Protein AF-L8FYR9-F1 (afdb_monomer_lite)

Sequence (176 aa):
MDPCQGLLNNSRDSASILDLKLLDILINHIHHPFIRQLIRLQDEGFKILATSRPDQEIAVYFEGATSLEIQASTEDIQYYIDRRLGDLPLFVRKRPNLQHVIKDTITELAKEMFLLARLYFNLLLDQSNEKGIQRMLEQFRTGSESNAYDHAYNETMSRINRQGANASDLVKKTVT

Structure (mmCIF, N/CA/C/O backbone):
data_AF-L8FYR9-F1
#
_entry.id   AF-L8FYR9-F1
#
loop_
_atom_site.group_PDB
_atom_site.id
_atom_site.type_symbol
_atom_site.label_atom_id
_atom_site.label_alt_id
_atom_site.label_comp_id
_atom_site.label_asym_id
_atom_site.label_entity_id
_atom_site.label_seq_id
_atom_site.pdbx_PDB_ins_code
_atom_site.Cartn_x
_atom_site.Cartn_y
_atom_site.Cartn_z
_atom_site.occupancy
_atom_site.B_iso_or_equiv
_atom_site.auth_seq_id
_atom_site.auth_comp_id
_atom_site.auth_asym_id
_atom_site.auth_atom_id
_atom_site.pdbx_PDB_model_num
ATOM 1 N N . MET A 1 1 ? -7.952 -31.946 -56.998 1.00 36.72 1 MET A N 1
ATOM 2 C CA . MET A 1 1 ? -7.326 -30.663 -56.624 1.00 36.72 1 MET A CA 1
ATOM 3 C C . MET A 1 1 ? -7.505 -30.530 -55.127 1.00 36.72 1 MET A C 1
ATOM 5 O O . MET A 1 1 ? -8.582 -30.149 -54.695 1.00 36.72 1 MET A O 1
ATOM 9 N N . ASP A 1 2 ? -6.503 -30.956 -54.363 1.00 31.34 2 ASP A N 1
ATOM 10 C CA . ASP A 1 2 ? -6.469 -30.790 -52.909 1.00 31.34 2 ASP A CA 1
ATOM 11 C C . ASP A 1 2 ? -5.814 -29.442 -52.585 1.00 31.34 2 ASP A C 1
ATOM 13 O O . ASP A 1 2 ? -4.661 -29.235 -52.967 1.00 31.34 2 ASP A O 1
ATOM 17 N N . PRO A 1 3 ? -6.495 -28.511 -51.896 1.00 31.94 3 PRO A N 1
ATOM 18 C CA . PRO A 1 3 ? -5.941 -27.204 -51.552 1.00 31.94 3 PRO A CA 1
ATOM 19 C C . PRO A 1 3 ? -5.198 -27.222 -50.203 1.00 31.94 3 PRO A C 1
ATOM 21 O O . PRO A 1 3 ? -5.188 -26.228 -49.484 1.00 31.94 3 PRO A O 1
ATOM 24 N N . CYS A 1 4 ? -4.574 -28.346 -49.841 1.00 32.84 4 CYS A N 1
ATOM 25 C CA . CYS A 1 4 ? -3.947 -28.545 -48.531 1.00 32.84 4 CYS A CA 1
ATOM 26 C C . CYS A 1 4 ? -2.440 -28.818 -48.636 1.00 32.84 4 CYS A C 1
ATOM 28 O O . CYS A 1 4 ? -1.929 -29.742 -48.013 1.00 32.84 4 CYS A O 1
ATOM 30 N N . GLN A 1 5 ? -1.710 -28.012 -49.406 1.00 42.22 5 GLN A N 1
ATOM 31 C CA . GLN A 1 5 ? -0.249 -27.915 -49.308 1.00 42.22 5 GLN A CA 1
ATOM 32 C C . GLN A 1 5 ? 0.159 -26.451 -49.453 1.00 42.22 5 GLN A C 1
ATOM 34 O O . GLN A 1 5 ? 0.362 -25.943 -50.550 1.00 42.22 5 GLN A O 1
ATOM 39 N N . GLY A 1 6 ? 0.226 -25.754 -48.321 1.00 35.38 6 GLY A N 1
ATOM 40 C CA . GLY A 1 6 ? 0.601 -24.344 -48.294 1.00 35.38 6 GLY A CA 1
ATOM 41 C C . GLY A 1 6 ? 0.558 -23.707 -46.911 1.00 35.38 6 GLY A C 1
ATOM 42 O O . GLY A 1 6 ? 0.176 -22.553 -46.807 1.00 35.38 6 GLY A O 1
ATOM 43 N N . LEU A 1 7 ? 0.903 -24.439 -45.847 1.00 29.78 7 LEU A N 1
ATOM 44 C CA . LEU A 1 7 ? 1.084 -23.872 -44.502 1.00 29.78 7 LEU A CA 1
ATOM 45 C C . LEU A 1 7 ? 2.290 -24.520 -43.809 1.00 29.78 7 LEU A C 1
ATOM 47 O O . LEU A 1 7 ? 2.190 -25.117 -42.745 1.00 29.78 7 LEU A O 1
ATOM 51 N N . LEU A 1 8 ? 3.454 -24.401 -44.440 1.00 37.44 8 LEU A N 1
ATOM 52 C CA . LEU A 1 8 ? 4.744 -24.515 -43.768 1.00 37.44 8 LEU A CA 1
ATOM 53 C C . LEU A 1 8 ? 5.547 -23.282 -44.163 1.00 37.44 8 LEU A C 1
ATOM 55 O O . LEU A 1 8 ? 6.277 -23.325 -45.144 1.00 37.44 8 LEU A O 1
ATOM 59 N N . ASN A 1 9 ? 5.287 -22.166 -43.477 1.00 36.06 9 ASN A N 1
ATOM 60 C CA . ASN A 1 9 ? 6.228 -21.066 -43.223 1.00 36.06 9 ASN A CA 1
ATOM 61 C C . ASN A 1 9 ? 5.477 -19.860 -42.650 1.00 36.06 9 ASN A C 1
ATOM 63 O O . ASN A 1 9 ? 5.059 -18.976 -43.389 1.00 36.06 9 ASN A O 1
ATOM 67 N N . ASN A 1 10 ? 5.294 -19.849 -41.329 1.00 33.06 10 ASN A N 1
ATOM 68 C CA . ASN A 1 10 ? 5.562 -18.689 -40.469 1.00 33.06 10 ASN A CA 1
ATOM 69 C C . ASN A 1 10 ? 5.124 -19.017 -39.037 1.00 33.06 10 ASN A C 1
ATOM 71 O O . ASN A 1 10 ? 4.026 -18.678 -38.612 1.00 33.06 10 ASN A O 1
ATOM 75 N N . SER A 1 11 ? 5.992 -19.676 -38.270 1.00 36.78 11 SER A N 1
ATOM 76 C CA . SER A 1 11 ? 5.924 -19.598 -36.807 1.00 36.78 11 SER A CA 1
ATOM 77 C C . SER A 1 11 ? 7.158 -18.848 -36.310 1.00 36.78 11 SER A C 1
ATOM 79 O O . SER A 1 11 ? 8.118 -19.443 -35.825 1.00 36.78 11 SER A O 1
ATOM 81 N N . ARG A 1 12 ? 7.173 -17.528 -36.510 1.00 39.56 12 ARG A N 1
ATOM 82 C CA . ARG A 1 12 ? 8.176 -16.639 -35.903 1.00 39.56 12 ARG A CA 1
ATOM 83 C C . ARG A 1 12 ? 7.585 -15.478 -35.106 1.00 39.56 12 ARG A C 1
ATOM 85 O O . ARG A 1 12 ? 8.345 -14.656 -34.625 1.00 39.56 12 ARG A O 1
ATOM 92 N N . ASP A 1 13 ? 6.275 -15.484 -34.861 1.00 42.06 13 ASP A N 1
ATOM 93 C CA . ASP A 1 13 ? 5.601 -14.436 -34.080 1.00 42.06 13 ASP A CA 1
ATOM 94 C C . ASP A 1 13 ? 5.065 -14.943 -32.731 1.00 42.06 13 ASP A C 1
ATOM 96 O O . ASP A 1 13 ? 4.036 -14.493 -32.233 1.00 42.06 13 ASP A O 1
ATOM 100 N N . SER A 1 14 ? 5.759 -15.883 -32.088 1.00 44.69 14 SER A N 1
ATOM 101 C CA . SER A 1 14 ? 5.556 -16.124 -30.657 1.00 44.69 14 SER A CA 1
ATOM 102 C C . SER A 1 14 ? 6.364 -15.087 -29.877 1.00 44.69 14 SER A C 1
ATOM 104 O O . SER A 1 14 ? 7.486 -15.355 -29.453 1.00 44.69 14 SER A O 1
ATOM 106 N N . ALA A 1 15 ? 5.817 -13.877 -29.735 1.00 49.44 15 ALA A N 1
ATOM 107 C CA . ALA A 1 15 ? 6.384 -12.858 -28.860 1.00 49.44 15 ALA A CA 1
ATOM 108 C C . ALA A 1 15 ? 6.300 -13.349 -27.406 1.00 49.44 15 ALA A C 1
ATOM 110 O O . ALA A 1 15 ? 5.260 -13.243 -26.757 1.00 49.44 15 ALA A O 1
ATOM 111 N N . SER A 1 16 ? 7.388 -13.924 -26.907 1.00 55.66 16 SER A N 1
ATOM 112 C CA . SER A 1 16 ? 7.506 -14.337 -25.511 1.00 55.66 16 SER A CA 1
ATOM 113 C C . SER A 1 16 ? 7.729 -13.096 -24.648 1.00 55.66 16 SER A C 1
ATOM 115 O O . SER A 1 16 ? 8.702 -12.370 -24.856 1.00 55.66 16 SER A O 1
ATOM 117 N N . ILE A 1 17 ? 6.814 -12.842 -23.707 1.00 53.78 17 ILE A N 1
ATOM 118 C CA . ILE A 1 17 ? 6.966 -11.794 -22.692 1.00 53.78 17 ILE A CA 1
ATOM 119 C C . ILE A 1 17 ? 7.677 -12.406 -21.491 1.00 53.78 17 ILE A C 1
ATOM 121 O O . ILE A 1 17 ? 7.150 -13.324 -20.862 1.00 53.78 17 ILE A O 1
ATOM 125 N N . LEU A 1 18 ? 8.866 -11.900 -21.176 1.00 55.75 18 LEU A N 1
ATOM 126 C CA . LEU A 1 18 ? 9.581 -12.262 -19.957 1.00 55.75 18 LEU A CA 1
ATOM 127 C C . LEU A 1 18 ? 9.277 -11.205 -18.884 1.00 55.75 18 LEU A C 1
ATOM 129 O O . LEU A 1 18 ? 9.679 -10.055 -19.050 1.00 55.75 18 LEU A O 1
ATOM 133 N N . ASP A 1 19 ? 8.548 -11.588 -17.827 1.00 62.25 19 ASP A N 1
ATOM 134 C CA . ASP A 1 19 ? 8.303 -10.757 -16.635 1.00 62.25 19 ASP A CA 1
ATOM 135 C C . ASP A 1 19 ? 9.397 -11.031 -15.596 1.00 62.25 19 ASP A C 1
ATOM 137 O O . ASP A 1 19 ? 9.443 -12.100 -14.978 1.00 62.25 19 ASP A O 1
ATOM 141 N N . LEU A 1 20 ? 10.310 -10.074 -15.439 1.00 62.66 20 LEU A N 1
ATOM 142 C CA . LEU A 1 20 ? 11.381 -10.136 -14.455 1.00 62.66 20 LEU A CA 1
ATOM 143 C C . LEU A 1 20 ? 11.029 -9.260 -13.262 1.00 62.66 20 LEU A C 1
ATOM 145 O O . LEU A 1 20 ? 11.073 -8.026 -13.312 1.00 62.66 20 LEU A O 1
ATOM 149 N N . LYS A 1 21 ? 10.723 -9.929 -12.152 1.00 63.62 21 LYS A N 1
ATOM 150 C CA . LYS A 1 21 ? 10.530 -9.277 -10.864 1.00 63.62 21 LYS A CA 1
ATOM 151 C C . LYS A 1 21 ? 11.874 -9.091 -10.178 1.00 63.62 21 LYS A C 1
ATOM 153 O O . LYS A 1 21 ? 12.574 -10.071 -9.937 1.00 63.62 21 LYS A O 1
ATOM 158 N N . LEU A 1 22 ? 12.158 -7.844 -9.802 1.00 64.62 22 LEU A N 1
ATOM 159 C CA . LEU A 1 22 ? 13.204 -7.462 -8.851 1.00 64.62 22 LEU A CA 1
ATOM 160 C C . LEU A 1 22 ? 14.635 -7.616 -9.400 1.00 64.62 22 LEU A C 1
ATOM 162 O O . LEU A 1 22 ? 15.461 -8.338 -8.840 1.00 64.62 22 LEU A O 1
ATOM 166 N N . LEU A 1 23 ? 14.947 -6.896 -10.487 1.00 62.44 23 LEU A N 1
ATOM 167 C CA . LEU A 1 23 ? 16.313 -6.811 -11.043 1.00 62.44 23 LEU A CA 1
ATOM 168 C C . LEU A 1 23 ? 17.358 -6.303 -10.030 1.00 62.44 23 LEU A C 1
ATOM 170 O O . LEU A 1 23 ? 18.545 -6.590 -10.168 1.00 62.44 23 LEU A O 1
ATOM 174 N N . ASP A 1 24 ? 16.921 -5.579 -9.003 1.00 59.38 24 ASP A N 1
ATOM 175 C CA . ASP A 1 24 ? 17.741 -5.062 -7.908 1.00 59.38 24 ASP A CA 1
ATOM 176 C C . ASP A 1 24 ? 18.044 -6.103 -6.810 1.00 59.38 24 ASP A C 1
ATOM 178 O O . ASP A 1 24 ? 18.909 -5.872 -5.972 1.00 59.38 24 ASP A O 1
ATOM 182 N N . ILE A 1 25 ? 17.370 -7.261 -6.801 1.00 56.28 25 ILE A N 1
ATOM 183 C CA . ILE A 1 25 ? 17.603 -8.342 -5.817 1.00 56.28 25 ILE A CA 1
ATOM 184 C C . ILE A 1 25 ? 18.687 -9.332 -6.284 1.00 56.28 25 ILE A C 1
ATOM 186 O O . ILE A 1 25 ? 19.189 -10.138 -5.496 1.00 56.28 25 ILE A O 1
ATOM 190 N N . LEU A 1 26 ? 19.088 -9.280 -7.554 1.00 54.69 26 LEU A N 1
ATOM 191 C CA . LEU A 1 26 ? 20.020 -10.226 -8.169 1.00 54.69 26 LEU A CA 1
ATOM 192 C C . LEU A 1 26 ? 21.490 -10.013 -7.758 1.00 54.69 26 LEU A C 1
ATOM 194 O O . LEU A 1 26 ? 22.292 -9.703 -8.619 1.00 54.69 26 LEU A O 1
ATOM 198 N N . ILE A 1 27 ? 21.845 -10.249 -6.485 1.00 51.00 27 ILE A N 1
ATOM 199 C CA . ILE A 1 27 ? 23.209 -10.326 -5.900 1.00 51.00 27 ILE A CA 1
ATOM 200 C C . ILE A 1 27 ? 24.287 -9.556 -6.694 1.00 51.00 27 ILE A C 1
ATOM 202 O O . ILE A 1 27 ? 24.801 -10.061 -7.694 1.00 51.00 27 ILE A O 1
ATOM 206 N N . ASN A 1 28 ? 24.722 -8.416 -6.143 1.00 55.38 28 ASN A N 1
ATOM 207 C CA . ASN A 1 28 ? 25.705 -7.414 -6.613 1.00 55.38 28 ASN A CA 1
ATOM 208 C C . ASN A 1 28 ? 26.868 -7.851 -7.549 1.00 55.38 28 ASN A C 1
ATOM 210 O O . ASN A 1 28 ? 27.420 -7.008 -8.242 1.00 55.38 28 ASN A O 1
ATOM 214 N N . HIS A 1 29 ? 27.256 -9.128 -7.627 1.00 53.09 29 HIS A N 1
ATOM 215 C CA . HIS A 1 29 ? 28.279 -9.637 -8.558 1.00 53.09 29 HIS A CA 1
ATOM 216 C C . HIS A 1 29 ? 27.745 -10.176 -9.907 1.00 53.09 29 HIS A C 1
ATOM 218 O O . HIS A 1 29 ? 28.551 -10.489 -10.782 1.00 53.09 29 HIS A O 1
ATOM 224 N N . ILE A 1 30 ? 26.423 -10.295 -10.111 1.00 57.50 30 ILE A N 1
ATOM 225 C CA . ILE A 1 30 ? 25.827 -10.902 -11.327 1.00 57.50 30 ILE A CA 1
ATOM 226 C C . ILE A 1 30 ? 25.029 -9.888 -12.180 1.00 57.50 30 ILE A C 1
ATOM 228 O O . ILE A 1 30 ? 24.694 -10.183 -13.329 1.00 57.50 30 ILE A O 1
ATOM 232 N N . HIS A 1 31 ? 24.778 -8.668 -11.686 1.00 65.31 31 HIS A N 1
ATOM 233 C CA . HIS A 1 31 ? 23.886 -7.702 -12.351 1.00 65.31 31 HIS A CA 1
ATOM 234 C C . HIS A 1 31 ? 24.306 -7.363 -13.789 1.00 65.31 31 HIS A C 1
ATOM 236 O O . HIS A 1 31 ? 23.492 -7.450 -14.707 1.00 65.31 31 HIS A O 1
ATOM 242 N N . HIS A 1 32 ? 25.572 -7.012 -14.030 1.00 71.19 32 HIS A N 1
ATOM 243 C CA . HIS A 1 32 ? 25.966 -6.466 -15.336 1.00 71.19 32 HIS A CA 1
ATOM 244 C C . HIS A 1 32 ? 25.964 -7.487 -16.486 1.00 71.19 32 HIS A C 1
ATOM 246 O O . HIS A 1 32 ? 25.448 -7.158 -17.560 1.00 71.19 32 HIS A O 1
ATOM 252 N N . PRO A 1 33 ? 26.499 -8.718 -16.326 1.00 77.56 33 PRO A N 1
ATOM 253 C CA . PRO A 1 33 ? 26.429 -9.717 -17.390 1.00 77.56 33 PRO A CA 1
ATOM 254 C C . PRO A 1 33 ? 24.988 -10.127 -17.696 1.00 77.56 33 PRO A C 1
ATOM 256 O O . PRO A 1 33 ? 24.639 -10.291 -18.863 1.00 77.56 33 PRO A O 1
ATOM 259 N N . PHE A 1 34 ? 24.148 -10.255 -16.665 1.00 80.69 34 PHE A N 1
ATOM 260 C CA . PHE A 1 34 ? 22.757 -10.662 -16.825 1.00 80.69 34 PHE A CA 1
ATOM 261 C C . PHE A 1 34 ? 21.922 -9.592 -17.540 1.00 80.69 34 PHE A C 1
ATOM 263 O O . PHE A 1 34 ? 21.290 -9.898 -18.548 1.00 80.69 34 PHE A O 1
ATOM 270 N N . ILE A 1 35 ? 21.987 -8.328 -17.103 1.00 79.62 35 ILE A N 1
ATOM 271 C CA . ILE A 1 35 ? 21.245 -7.222 -17.733 1.00 79.62 35 ILE A CA 1
ATOM 272 C C . ILE A 1 35 ? 21.662 -7.045 -19.200 1.00 79.62 35 ILE A C 1
ATOM 274 O O . ILE A 1 35 ? 20.814 -6.883 -20.075 1.00 79.62 35 ILE A O 1
ATOM 278 N N . ARG A 1 36 ? 22.958 -7.170 -19.510 1.00 80.31 36 ARG A N 1
ATOM 279 C CA . ARG A 1 36 ? 23.443 -7.107 -20.897 1.00 80.31 36 ARG A CA 1
ATOM 280 C C . ARG A 1 36 ? 22.875 -8.230 -21.769 1.00 80.31 36 ARG A C 1
ATOM 282 O O . ARG A 1 36 ? 22.585 -7.994 -22.939 1.00 80.31 36 ARG A O 1
ATOM 289 N N . GLN A 1 37 ? 22.732 -9.438 -21.224 1.00 83.62 37 GLN A N 1
ATOM 290 C CA . GLN A 1 37 ? 22.110 -10.551 -21.946 1.00 83.62 37 GLN A CA 1
ATOM 291 C C . GLN A 1 37 ? 20.614 -10.303 -22.166 1.00 83.62 37 GLN A C 1
ATOM 293 O O . GLN A 1 37 ? 20.123 -10.580 -23.253 1.00 83.62 37 GLN A O 1
ATOM 298 N N . LEU A 1 38 ? 19.904 -9.722 -21.192 1.00 82.25 38 LEU A N 1
ATOM 299 C CA . LEU A 1 38 ? 18.498 -9.343 -21.367 1.00 82.25 38 LEU A CA 1
ATOM 300 C C . LEU A 1 38 ? 18.313 -8.342 -22.506 1.00 82.25 38 LEU A C 1
ATOM 302 O O . LEU A 1 38 ? 17.442 -8.535 -23.345 1.00 82.25 38 LEU A O 1
ATOM 306 N N . ILE A 1 39 ? 19.159 -7.316 -22.580 1.00 80.62 39 ILE A N 1
ATOM 307 C CA . ILE A 1 39 ? 19.091 -6.322 -23.660 1.00 80.62 39 ILE A CA 1
ATOM 308 C C . ILE A 1 39 ? 19.327 -6.986 -25.023 1.00 80.62 39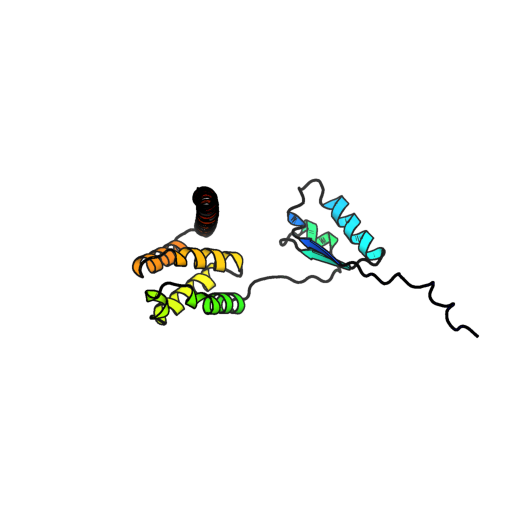 ILE A C 1
ATOM 310 O O . ILE A 1 39 ? 18.569 -6.749 -25.954 1.00 80.62 39 ILE A O 1
ATOM 314 N N . ARG A 1 40 ? 20.302 -7.899 -25.132 1.00 84.62 40 ARG A N 1
ATOM 315 C CA . ARG A 1 40 ? 20.545 -8.653 -26.377 1.00 84.62 40 ARG A CA 1
ATOM 316 C C . ARG A 1 40 ? 19.352 -9.498 -26.816 1.00 84.62 40 ARG A C 1
ATOM 318 O O . ARG A 1 40 ? 19.109 -9.625 -28.007 1.00 84.62 40 ARG A O 1
ATOM 325 N N . LEU A 1 41 ? 18.586 -10.053 -25.876 1.00 84.25 41 LEU A N 1
ATOM 326 C CA . LEU A 1 41 ? 17.371 -10.795 -26.219 1.00 84.25 41 LEU A CA 1
ATOM 327 C C . LEU A 1 41 ? 16.306 -9.888 -26.859 1.00 84.25 41 LEU A C 1
ATOM 329 O O . LEU A 1 41 ? 15.502 -10.372 -27.653 1.00 84.25 41 LEU A O 1
ATOM 333 N N . GLN A 1 42 ? 16.301 -8.579 -26.582 1.00 81.00 42 GLN A N 1
ATOM 334 C CA . GLN A 1 42 ? 15.402 -7.654 -27.284 1.00 81.00 42 GLN A CA 1
ATOM 335 C C . GLN A 1 42 ? 15.751 -7.549 -28.776 1.00 81.00 42 GLN A C 1
ATOM 337 O O . GLN A 1 42 ? 14.837 -7.528 -29.601 1.00 81.00 42 GLN A O 1
ATOM 342 N N . ASP A 1 43 ? 17.042 -7.588 -29.130 1.00 83.06 43 ASP A N 1
ATOM 343 C CA . ASP A 1 43 ? 17.503 -7.619 -30.530 1.00 83.06 43 ASP A CA 1
ATOM 344 C C . ASP A 1 43 ? 17.068 -8.907 -31.257 1.00 83.06 43 ASP A C 1
ATOM 346 O O . ASP A 1 43 ? 16.908 -8.922 -32.478 1.00 83.06 43 ASP A O 1
ATOM 350 N N . GLU A 1 44 ? 16.822 -9.986 -30.508 1.00 85.81 44 GLU A N 1
ATOM 351 C CA . GLU A 1 44 ? 16.305 -11.263 -31.019 1.00 85.81 44 GLU A CA 1
ATOM 352 C C . GLU A 1 44 ? 14.764 -11.300 -31.127 1.00 85.81 44 GLU A C 1
ATOM 354 O O . GLU A 1 44 ? 14.190 -12.319 -31.516 1.00 85.81 44 GLU A O 1
ATOM 359 N N . GLY A 1 45 ? 14.078 -10.193 -30.819 1.00 83.75 45 GLY A N 1
ATOM 360 C CA . GLY A 1 45 ? 12.624 -10.050 -30.948 1.00 83.75 45 GLY A CA 1
ATOM 361 C C . GLY A 1 45 ? 11.823 -10.362 -29.678 1.00 83.75 45 GLY A C 1
ATOM 362 O O . GLY A 1 45 ? 10.589 -10.396 -29.726 1.00 83.75 45 GLY A O 1
ATOM 363 N N . PHE A 1 46 ? 12.482 -10.571 -28.533 1.00 83.75 46 PHE A N 1
ATOM 364 C CA . PHE A 1 46 ? 11.795 -10.770 -27.254 1.00 83.75 46 PHE A CA 1
ATOM 365 C C . PHE A 1 46 ? 11.278 -9.450 -26.677 1.00 83.75 46 PHE A C 1
ATOM 367 O O . PHE A 1 46 ? 11.949 -8.419 -26.704 1.00 83.75 46 PHE A O 1
ATOM 374 N N . LYS A 1 47 ? 10.080 -9.491 -26.083 1.00 83.00 47 LYS A N 1
ATOM 375 C CA . LYS A 1 47 ? 9.518 -8.358 -25.339 1.00 83.00 47 LYS A CA 1
ATOM 376 C C . LYS A 1 47 ? 9.787 -8.578 -23.858 1.00 83.00 47 LYS A C 1
ATOM 378 O O . LYS A 1 47 ? 9.360 -9.579 -23.292 1.00 83.00 47 LYS A O 1
ATOM 383 N N . ILE A 1 48 ? 10.493 -7.652 -23.226 1.00 81.00 48 ILE A N 1
ATOM 384 C CA . ILE A 1 48 ? 10.891 -7.784 -21.823 1.00 81.00 48 ILE A CA 1
ATOM 385 C C . ILE A 1 48 ? 10.149 -6.737 -21.009 1.00 81.00 48 ILE A C 1
ATOM 387 O O . ILE A 1 48 ? 10.188 -5.554 -21.341 1.00 81.00 48 ILE A O 1
ATOM 391 N N . LEU A 1 49 ? 9.488 -7.191 -19.947 1.00 84.00 49 LEU A N 1
ATOM 392 C CA . LEU A 1 49 ? 8.976 -6.336 -18.890 1.00 84.00 49 LEU A CA 1
ATOM 393 C C . LEU A 1 49 ? 9.824 -6.598 -17.651 1.00 84.00 49 LEU A C 1
ATOM 395 O O . LEU A 1 49 ? 9.930 -7.734 -17.190 1.00 84.00 49 LEU A O 1
ATOM 399 N N . ALA A 1 50 ? 10.441 -5.552 -17.119 1.00 79.69 50 ALA A N 1
ATOM 400 C CA . ALA A 1 50 ? 11.255 -5.666 -15.925 1.00 79.69 50 ALA A CA 1
ATOM 401 C C . ALA A 1 50 ? 10.847 -4.630 -14.885 1.00 79.69 50 ALA A C 1
ATOM 403 O O . ALA A 1 50 ? 10.382 -3.541 -15.214 1.00 79.69 50 ALA A O 1
ATOM 404 N N . THR A 1 51 ? 11.031 -4.993 -13.620 1.00 82.12 51 THR A N 1
ATOM 405 C CA . THR A 1 51 ? 10.762 -4.127 -12.471 1.00 82.12 51 THR A CA 1
ATOM 406 C C . THR A 1 51 ? 11.986 -4.089 -11.565 1.00 82.12 51 THR A C 1
ATOM 408 O O . THR A 1 51 ? 12.612 -5.120 -11.296 1.00 82.12 51 THR A O 1
ATOM 411 N N . SER A 1 52 ? 12.335 -2.896 -11.096 1.00 79.38 52 SER A N 1
ATOM 412 C CA . SER A 1 52 ? 13.419 -2.664 -10.142 1.00 79.38 52 SER A CA 1
ATOM 413 C C . SER A 1 52 ? 13.027 -1.546 -9.184 1.00 79.38 52 SER A C 1
ATOM 415 O O . SER A 1 52 ? 12.161 -0.724 -9.494 1.00 79.38 52 SER A O 1
ATOM 417 N N . ARG A 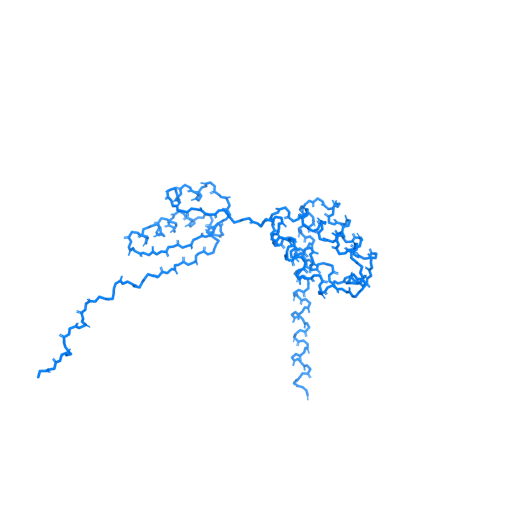1 53 ? 13.689 -1.478 -8.026 1.00 79.12 53 ARG A N 1
ATOM 418 C CA . ARG A 1 53 ? 13.713 -0.230 -7.253 1.00 79.12 53 ARG A CA 1
ATOM 419 C C . ARG A 1 53 ? 14.471 0.863 -8.027 1.00 79.12 53 ARG A C 1
ATOM 421 O O . ARG A 1 53 ? 15.264 0.524 -8.912 1.00 79.12 53 ARG A O 1
ATOM 428 N N . PRO A 1 54 ? 14.237 2.151 -7.716 1.00 77.00 54 PRO A N 1
ATOM 429 C CA . PRO A 1 54 ? 15.019 3.242 -8.283 1.00 77.00 54 PRO A CA 1
ATOM 430 C C . PRO A 1 54 ? 16.505 3.038 -7.979 1.00 77.00 54 PRO A C 1
ATOM 432 O O . PRO A 1 54 ? 16.919 3.063 -6.821 1.00 77.00 54 PRO A O 1
ATOM 435 N N . ASP A 1 55 ? 17.289 2.806 -9.025 1.00 79.81 55 ASP A N 1
ATOM 436 C CA . ASP A 1 55 ? 18.724 2.562 -8.946 1.00 79.81 55 ASP A CA 1
ATOM 437 C C . ASP A 1 55 ? 19.384 3.173 -10.184 1.00 79.81 55 ASP A C 1
ATOM 439 O O . ASP A 1 55 ? 19.071 2.804 -11.319 1.00 79.81 55 ASP A O 1
ATOM 443 N N . GLN A 1 56 ? 20.276 4.141 -9.962 1.00 79.88 56 GLN A N 1
ATOM 444 C CA . GLN A 1 56 ? 20.958 4.845 -11.045 1.00 79.88 56 GLN A CA 1
ATOM 445 C C . GLN A 1 56 ? 21.890 3.920 -11.834 1.00 79.88 56 GLN A C 1
ATOM 447 O O . GLN A 1 56 ? 22.006 4.083 -13.046 1.00 79.88 56 GLN A O 1
ATOM 452 N N . GLU A 1 57 ? 22.516 2.932 -11.191 1.00 78.69 57 GLU A N 1
ATOM 453 C CA . GLU A 1 57 ? 23.425 1.998 -11.860 1.00 78.69 57 GLU A CA 1
ATOM 454 C C . GLU A 1 57 ? 22.666 1.076 -12.814 1.00 78.69 57 GLU A C 1
ATOM 456 O O . GLU A 1 57 ? 23.150 0.772 -13.905 1.00 78.69 57 GLU A O 1
ATOM 461 N N . ILE A 1 58 ? 21.455 0.663 -12.432 1.00 76.44 58 ILE A N 1
ATOM 462 C CA . ILE A 1 58 ? 20.572 -0.145 -13.280 1.00 76.44 58 ILE A CA 1
ATOM 463 C C . ILE A 1 58 ? 19.960 0.719 -14.388 1.00 76.44 58 ILE A C 1
ATOM 465 O O . ILE A 1 58 ? 19.907 0.281 -15.537 1.00 76.44 58 ILE A O 1
ATOM 469 N N . ALA A 1 59 ? 19.540 1.948 -14.073 1.00 79.75 59 ALA A N 1
ATOM 470 C CA . ALA A 1 59 ? 18.869 2.843 -15.016 1.00 79.75 59 ALA A CA 1
ATOM 471 C C . ALA A 1 59 ? 19.705 3.133 -16.274 1.00 79.75 59 ALA A C 1
ATOM 473 O O . ALA A 1 59 ? 19.143 3.191 -17.366 1.00 79.75 59 ALA A O 1
ATOM 474 N N . VAL A 1 60 ? 21.036 3.230 -16.148 1.00 83.38 60 VAL A N 1
ATOM 475 C CA . VAL A 1 60 ? 21.954 3.442 -17.287 1.00 83.38 60 VAL A CA 1
ATOM 476 C C . VAL A 1 60 ? 21.817 2.348 -18.354 1.00 83.38 60 VAL A C 1
ATOM 478 O O . VAL A 1 60 ? 21.927 2.626 -19.544 1.00 83.38 60 VAL A O 1
ATOM 481 N N . TYR A 1 61 ? 21.540 1.102 -17.965 1.00 80.19 61 TYR A N 1
ATOM 482 C CA . TYR A 1 61 ? 21.385 -0.001 -18.920 1.00 80.19 61 TYR A CA 1
ATOM 483 C C . TYR A 1 61 ? 20.085 0.069 -19.727 1.00 80.19 61 TYR A C 1
ATOM 485 O O . TYR A 1 61 ? 20.000 -0.535 -20.793 1.00 80.19 61 TYR A O 1
ATOM 493 N N . PHE A 1 62 ? 19.086 0.790 -19.224 1.00 80.56 62 PHE A N 1
ATOM 494 C CA . PHE A 1 62 ? 17.769 0.929 -19.843 1.00 80.56 62 PHE A CA 1
ATOM 495 C C . PHE A 1 62 ? 17.547 2.336 -20.412 1.00 80.56 62 PHE A C 1
ATOM 497 O O . PHE A 1 62 ? 16.410 2.725 -20.680 1.00 80.56 62 PHE A O 1
ATOM 504 N N . GLU A 1 63 ? 18.618 3.107 -20.617 1.00 82.75 63 GLU A N 1
ATOM 505 C CA . GLU A 1 63 ? 18.535 4.411 -21.267 1.00 82.75 63 GLU A CA 1
ATOM 506 C C . GLU A 1 63 ? 17.949 4.256 -22.684 1.00 82.75 63 GLU A C 1
ATOM 508 O O . GLU A 1 63 ? 18.417 3.458 -23.495 1.00 82.75 63 GLU A O 1
ATOM 513 N N . GLY A 1 64 ? 16.866 4.985 -22.967 1.00 82.56 64 GLY A N 1
ATOM 514 C CA . GLY A 1 64 ? 16.105 4.869 -24.217 1.00 82.56 64 GLY A CA 1
ATOM 515 C C . GLY A 1 64 ? 14.989 3.813 -24.212 1.00 82.56 64 GLY A C 1
ATOM 516 O O . GLY A 1 64 ? 14.164 3.816 -25.127 1.00 82.56 64 GLY A O 1
ATOM 517 N N . ALA A 1 65 ? 14.897 2.957 -23.189 1.00 84.00 65 ALA A N 1
ATOM 518 C CA . ALA A 1 65 ? 13.748 2.073 -23.002 1.00 84.00 65 ALA A CA 1
ATOM 519 C C . ALA A 1 65 ? 12.536 2.838 -22.438 1.00 84.00 65 ALA A C 1
ATOM 521 O O . ALA A 1 65 ? 12.667 3.859 -21.761 1.00 84.00 65 ALA A O 1
ATOM 522 N N . THR A 1 66 ? 11.326 2.327 -22.686 1.00 87.62 66 THR A N 1
ATOM 523 C CA . THR A 1 66 ? 10.117 2.852 -22.036 1.00 87.62 66 THR A CA 1
ATOM 524 C C . THR A 1 66 ? 10.137 2.491 -20.553 1.00 87.62 66 THR A C 1
ATOM 526 O O . THR A 1 66 ? 10.119 1.313 -20.205 1.00 87.62 66 THR A O 1
ATOM 529 N N . SER A 1 67 ? 10.143 3.506 -19.691 1.00 85.75 67 SER A N 1
ATOM 530 C CA . SER A 1 67 ? 10.077 3.351 -18.238 1.00 85.75 67 SER A CA 1
ATOM 531 C C . SER A 1 67 ? 8.755 3.894 -17.702 1.00 85.75 67 SER A C 1
ATOM 533 O O . SER A 1 67 ? 8.226 4.881 -18.215 1.00 85.75 67 SER A O 1
ATOM 535 N N . LEU A 1 68 ? 8.226 3.239 -16.670 1.00 88.00 68 LEU A N 1
ATOM 536 C CA . LEU A 1 68 ? 7.049 3.673 -15.931 1.00 88.00 68 LEU A CA 1
ATOM 537 C C . LEU A 1 68 ? 7.363 3.585 -14.442 1.00 88.00 68 LEU A C 1
ATOM 539 O O . LEU A 1 68 ? 7.610 2.499 -13.918 1.00 88.00 68 LEU A O 1
ATOM 543 N N . GLU A 1 69 ? 7.331 4.728 -13.768 1.00 85.31 69 GLU A N 1
ATOM 544 C CA . GLU A 1 69 ? 7.408 4.763 -12.316 1.00 85.31 69 GLU A CA 1
ATOM 545 C C . GLU A 1 69 ? 6.087 4.267 -11.716 1.00 85.31 69 GLU A C 1
ATOM 547 O O . GLU A 1 69 ? 5.004 4.713 -12.097 1.00 85.31 69 GLU A O 1
ATOM 552 N N . ILE A 1 70 ? 6.183 3.306 -10.795 1.00 83.75 70 ILE A N 1
ATOM 553 C CA . ILE A 1 70 ? 5.034 2.718 -10.108 1.00 83.75 70 ILE A CA 1
ATOM 554 C C . ILE A 1 70 ? 5.046 3.224 -8.670 1.00 83.75 70 ILE A C 1
ATOM 556 O O . ILE A 1 70 ? 5.849 2.777 -7.852 1.00 83.75 70 ILE A O 1
ATOM 560 N N . GLN A 1 71 ? 4.123 4.127 -8.365 1.00 85.12 71 GLN A N 1
ATOM 561 C CA . GLN A 1 71 ? 3.873 4.648 -7.026 1.00 85.12 71 GLN A CA 1
ATOM 562 C C . GLN A 1 71 ? 2.380 4.540 -6.727 1.00 85.12 71 GLN A C 1
ATOM 564 O O . GLN A 1 71 ? 1.554 4.624 -7.638 1.00 85.12 71 GLN A O 1
ATOM 569 N N . ALA A 1 72 ? 2.021 4.322 -5.462 1.00 87.69 72 ALA A N 1
ATOM 570 C CA . ALA A 1 72 ? 0.617 4.339 -5.084 1.00 87.69 72 ALA A CA 1
ATOM 571 C C . ALA A 1 72 ? 0.166 5.788 -4.919 1.00 87.69 72 ALA A C 1
ATOM 573 O O . ALA A 1 72 ? 0.720 6.513 -4.092 1.00 87.69 72 ALA A O 1
ATOM 574 N N . SER A 1 73 ? -0.859 6.196 -5.665 1.00 91.38 73 SER A N 1
ATOM 575 C CA . SER A 1 73 ? -1.457 7.508 -5.443 1.00 91.38 73 SER A CA 1
ATOM 576 C C . SER A 1 73 ? -2.173 7.558 -4.089 1.00 91.38 73 SER A C 1
ATOM 578 O O . SER A 1 73 ? -2.544 6.532 -3.500 1.00 91.38 73 SER A O 1
ATOM 580 N N . THR A 1 74 ? -2.396 8.774 -3.594 1.00 93.12 74 THR A N 1
ATOM 581 C CA . THR A 1 74 ? -3.196 8.999 -2.381 1.00 93.12 74 THR A CA 1
ATOM 582 C C . THR A 1 74 ? -4.591 8.392 -2.553 1.00 93.12 74 THR A C 1
ATOM 584 O O . THR A 1 74 ? -5.113 7.740 -1.646 1.00 93.12 74 THR A O 1
ATOM 587 N N . GLU A 1 75 ? -5.161 8.544 -3.745 1.00 94.62 75 GLU A N 1
ATOM 588 C CA . GLU A 1 75 ? -6.468 8.043 -4.146 1.00 94.62 75 GLU A CA 1
ATOM 589 C C . GLU A 1 75 ? -6.507 6.512 -4.163 1.00 94.62 75 GLU A C 1
ATOM 591 O O . GLU A 1 75 ? -7.456 5.926 -3.639 1.00 94.62 75 GLU A O 1
ATOM 596 N N . ASP A 1 76 ? -5.468 5.852 -4.685 1.00 94.31 76 ASP A N 1
ATOM 597 C CA . ASP A 1 76 ? -5.371 4.386 -4.690 1.00 94.31 76 ASP A CA 1
ATOM 598 C C . ASP A 1 76 ? -5.350 3.826 -3.265 1.00 94.31 76 ASP A C 1
ATOM 600 O O . ASP A 1 76 ? -6.018 2.830 -2.963 1.00 94.31 76 ASP A O 1
ATOM 604 N N . ILE A 1 77 ? -4.608 4.479 -2.365 1.00 95.62 77 ILE A N 1
ATOM 605 C CA . ILE A 1 77 ? -4.519 4.077 -0.959 1.00 95.62 77 ILE A CA 1
ATOM 606 C C . ILE A 1 77 ? -5.864 4.288 -0.257 1.00 95.62 77 ILE A C 1
ATOM 608 O O . ILE A 1 77 ? -6.349 3.385 0.429 1.00 95.62 77 ILE A O 1
ATOM 612 N N . GLN A 1 78 ? -6.496 5.450 -0.441 1.00 96.25 78 GLN A N 1
ATOM 613 C CA . GLN A 1 78 ? -7.816 5.729 0.128 1.00 96.25 78 GLN A CA 1
ATOM 614 C C . GLN A 1 78 ? -8.863 4.734 -0.374 1.00 96.25 78 GLN A C 1
ATOM 616 O O . GLN A 1 78 ? -9.610 4.174 0.430 1.00 96.25 78 GLN A O 1
ATOM 621 N N . TYR A 1 79 ? -8.874 4.458 -1.680 1.00 96.00 79 TYR A N 1
ATOM 622 C CA . TYR A 1 79 ? -9.780 3.496 -2.294 1.00 96.00 79 TYR A CA 1
ATOM 623 C C . TYR A 1 79 ? -9.568 2.082 -1.742 1.00 96.00 79 TYR A C 1
ATOM 625 O O . TYR A 1 79 ? -10.536 1.388 -1.414 1.00 96.00 79 TYR A O 1
ATOM 633 N N . TYR A 1 80 ? -8.310 1.658 -1.583 1.00 95.88 80 TYR A N 1
ATOM 634 C CA . TYR A 1 80 ? -7.976 0.394 -0.932 1.00 95.88 80 TYR A CA 1
ATOM 635 C C . TYR A 1 80 ? -8.537 0.319 0.492 1.00 95.88 80 TYR A C 1
ATOM 637 O O . TYR A 1 80 ? -9.174 -0.677 0.845 1.00 95.88 80 TYR A O 1
ATOM 645 N N . ILE A 1 81 ? -8.345 1.365 1.299 1.00 96.81 81 ILE A N 1
ATOM 646 C CA . ILE A 1 81 ?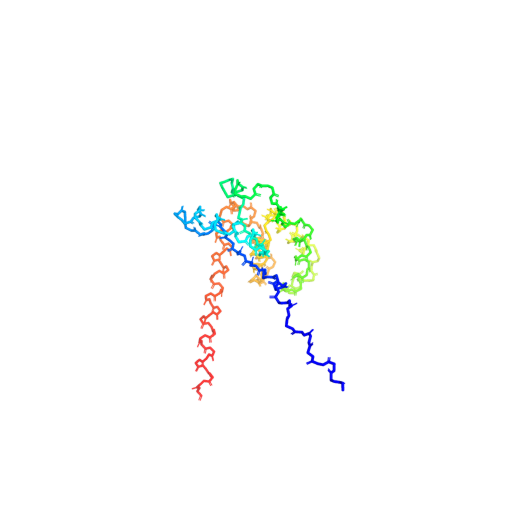 -8.840 1.402 2.679 1.00 96.81 81 ILE A CA 1
ATOM 647 C C . ILE A 1 81 ? -10.368 1.355 2.699 1.00 96.81 81 ILE A C 1
ATOM 649 O O . ILE A 1 81 ? -10.929 0.517 3.403 1.00 96.81 81 ILE A O 1
ATOM 653 N N . ASP A 1 82 ? -11.044 2.183 1.896 1.00 96.75 82 ASP A N 1
ATOM 654 C CA . ASP A 1 82 ? -12.510 2.257 1.835 1.00 96.75 82 ASP A CA 1
ATOM 655 C C . ASP A 1 82 ? -13.133 0.888 1.512 1.00 96.75 82 ASP A C 1
ATOM 657 O O . ASP A 1 82 ? -14.106 0.472 2.146 1.00 96.75 82 ASP A O 1
ATOM 661 N N . ARG A 1 83 ? -12.531 0.130 0.584 1.00 96.75 83 ARG A N 1
ATOM 662 C CA . ARG A 1 83 ? -12.969 -1.237 0.248 1.00 96.75 83 ARG A CA 1
ATOM 663 C C . ARG A 1 83 ? -12.798 -2.234 1.386 1.00 96.75 83 ARG A C 1
ATOM 665 O O . ARG A 1 83 ? -13.508 -3.237 1.418 1.00 96.75 83 ARG A O 1
ATOM 672 N N . ARG A 1 84 ? -11.885 -1.960 2.311 1.00 95.94 84 ARG A N 1
ATOM 673 C CA . ARG A 1 84 ? -11.542 -2.846 3.421 1.00 95.94 84 ARG A CA 1
ATOM 674 C C . ARG A 1 84 ? -12.159 -2.458 4.752 1.00 95.94 84 ARG A C 1
ATOM 676 O O . ARG A 1 84 ? -12.184 -3.293 5.648 1.00 95.94 84 ARG A O 1
ATOM 683 N N . LEU A 1 85 ? -12.729 -1.261 4.900 1.00 94.56 85 LEU A N 1
ATOM 684 C CA . LEU A 1 85 ? -13.388 -0.830 6.144 1.00 94.56 85 LEU A CA 1
ATOM 685 C C . LEU A 1 85 ? -14.456 -1.823 6.643 1.00 94.56 85 LEU A C 1
ATOM 687 O O . LEU A 1 85 ? -14.697 -1.918 7.847 1.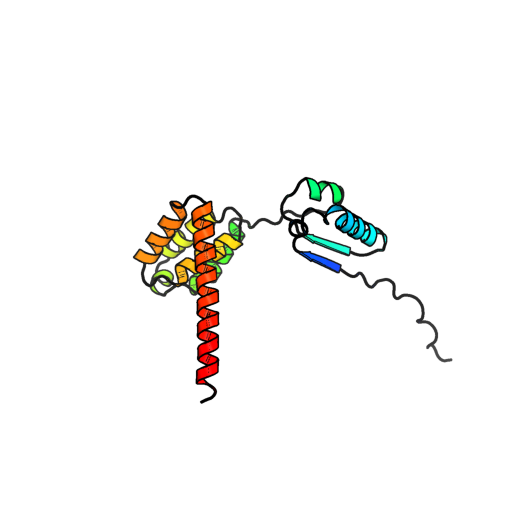00 94.56 85 LEU A O 1
ATOM 691 N N . GLY A 1 86 ? -15.073 -2.594 5.739 1.00 93.50 86 GLY A N 1
ATOM 692 C CA . GLY A 1 86 ? -16.015 -3.667 6.071 1.00 93.50 86 GLY A CA 1
ATOM 693 C C . GLY A 1 86 ? -15.412 -4.858 6.831 1.00 93.50 86 GLY A C 1
ATOM 694 O O . GLY A 1 86 ? -16.158 -5.556 7.524 1.00 93.50 86 GLY A O 1
ATOM 695 N N . ASP A 1 87 ? -14.095 -5.053 6.750 1.00 94.75 87 ASP A N 1
ATOM 696 C CA . ASP A 1 87 ? -13.347 -6.103 7.453 1.00 94.75 87 ASP A CA 1
ATOM 697 C C . ASP A 1 87 ? -13.110 -5.749 8.927 1.00 94.75 87 ASP A C 1
ATOM 699 O O . ASP A 1 87 ? -12.828 -6.624 9.745 1.00 94.75 87 ASP A O 1
ATOM 703 N N . LEU A 1 88 ? -13.202 -4.462 9.278 1.00 94.44 88 LEU A N 1
ATOM 704 C CA . LEU A 1 88 ? -12.955 -4.002 10.639 1.00 94.44 88 LEU A CA 1
ATOM 705 C C . LEU A 1 88 ? -14.099 -4.403 11.584 1.00 94.44 88 LEU A C 1
ATOM 707 O O . LEU A 1 88 ? -15.247 -4.586 11.160 1.00 94.44 88 LEU A O 1
ATOM 711 N N . PRO A 1 89 ? -13.825 -4.487 12.897 1.00 92.69 89 PRO A N 1
ATOM 712 C CA . PRO A 1 89 ? -14.844 -4.795 13.889 1.00 92.69 89 PRO A CA 1
ATOM 713 C C . PRO A 1 89 ? -16.073 -3.876 13.822 1.00 92.69 89 PRO A C 1
ATOM 715 O O . PRO A 1 89 ? -15.997 -2.694 13.471 1.00 92.69 89 PRO A O 1
ATOM 718 N N . LEU A 1 90 ? -17.228 -4.397 14.252 1.00 93.06 90 LEU A N 1
ATOM 719 C CA . LEU A 1 90 ? -18.515 -3.686 14.210 1.00 93.06 90 LEU A CA 1
ATOM 720 C C . LEU A 1 90 ? -18.488 -2.304 14.884 1.00 93.06 90 LEU A C 1
ATOM 722 O O . LEU A 1 90 ? -19.197 -1.400 14.441 1.00 93.06 90 LEU A O 1
ATOM 726 N N . PHE A 1 91 ? -17.682 -2.125 15.936 1.00 93.56 91 PHE A N 1
ATOM 727 C CA . PHE A 1 91 ? -17.568 -0.842 16.635 1.00 93.56 91 PHE A CA 1
ATOM 728 C C . PHE A 1 91 ? -16.899 0.249 15.783 1.00 93.56 91 PHE A C 1
ATOM 730 O O . PHE A 1 91 ? -17.161 1.427 16.011 1.00 93.56 91 PHE A O 1
ATOM 737 N N . VAL A 1 92 ? -16.101 -0.129 14.778 1.00 94.94 92 VAL A N 1
ATOM 738 C CA . VAL A 1 92 ? -15.547 0.787 13.771 1.00 94.94 92 VAL A CA 1
ATOM 739 C C . VAL A 1 92 ? -16.543 0.995 12.636 1.00 94.94 92 VAL A C 1
ATOM 741 O O . VAL A 1 92 ? -16.857 2.127 12.273 1.00 94.94 92 VAL A O 1
ATOM 744 N N . ARG A 1 93 ? -17.124 -0.094 12.117 1.00 92.81 93 ARG A N 1
ATOM 745 C CA . ARG A 1 93 ? -18.072 -0.051 10.987 1.00 92.81 93 ARG A CA 1
ATOM 746 C C . ARG A 1 93 ? -19.307 0.813 11.245 1.00 92.81 93 ARG A C 1
ATOM 748 O O . ARG A 1 93 ? -19.863 1.382 10.313 1.00 92.81 93 ARG A O 1
ATOM 755 N N . LYS A 1 94 ? -19.736 0.933 12.503 1.00 93.62 94 LYS A N 1
ATOM 756 C CA . LYS A 1 94 ? -20.871 1.782 12.909 1.00 93.62 94 LYS A CA 1
ATOM 757 C C . LYS A 1 94 ? -20.494 3.245 13.174 1.00 93.62 94 LYS A C 1
ATOM 759 O O . LYS A 1 94 ? -21.370 4.031 13.520 1.00 93.62 94 LYS A O 1
ATOM 764 N N . ARG A 1 95 ? -19.215 3.617 13.057 1.00 95.31 95 ARG A N 1
ATOM 765 C CA . ARG A 1 95 ? -18.700 4.952 13.392 1.00 95.31 95 ARG A CA 1
ATOM 766 C C . ARG A 1 95 ? -17.966 5.579 12.203 1.00 95.31 95 ARG A C 1
ATOM 768 O O . ARG A 1 95 ? -16.754 5.406 12.087 1.00 95.31 95 ARG A O 1
ATOM 775 N N . PRO A 1 96 ? -18.669 6.351 11.356 1.00 95.19 96 PRO A N 1
ATOM 776 C CA . PRO A 1 96 ? -18.073 7.006 10.190 1.00 95.19 96 PRO A CA 1
ATOM 777 C C . PRO A 1 96 ? -16.869 7.893 10.535 1.00 95.19 96 PRO A C 1
ATOM 779 O O . PRO A 1 96 ? -15.854 7.839 9.852 1.00 95.19 96 PRO A O 1
ATOM 782 N N . ASN A 1 97 ? -16.928 8.628 11.651 1.00 95.62 97 ASN A N 1
ATOM 783 C CA . ASN A 1 97 ? -15.813 9.476 12.088 1.00 95.62 97 ASN A CA 1
ATOM 784 C C . ASN A 1 97 ? -14.539 8.663 12.365 1.00 95.62 97 ASN A C 1
ATOM 786 O O . ASN A 1 97 ? -13.451 9.081 11.989 1.00 95.62 97 ASN A O 1
ATOM 790 N N . LEU A 1 98 ? -14.663 7.481 12.982 1.00 95.44 98 LEU A N 1
ATOM 791 C CA . LEU A 1 98 ? -13.508 6.621 13.254 1.00 95.44 98 LEU A CA 1
ATOM 792 C C . LEU A 1 98 ? -12.944 6.014 11.963 1.00 95.44 98 LEU A C 1
ATOM 794 O O . LEU A 1 98 ? -11.733 5.881 11.831 1.00 95.44 98 LEU A O 1
ATOM 798 N N . GLN A 1 99 ? -13.806 5.685 10.998 1.00 97.06 99 GLN A N 1
ATOM 799 C CA . GLN A 1 99 ? -13.379 5.216 9.676 1.00 97.06 99 GLN A CA 1
ATOM 800 C C . GLN A 1 99 ? -12.594 6.287 8.920 1.00 97.06 99 GLN A C 1
ATOM 802 O O . GLN A 1 99 ? -11.559 5.977 8.337 1.00 97.06 99 GLN A O 1
ATOM 807 N N . HIS A 1 100 ? -13.051 7.540 8.977 1.00 97.12 100 HIS A N 1
ATOM 808 C CA . HIS A 1 100 ? -12.348 8.663 8.366 1.00 97.12 100 HIS A CA 1
ATOM 809 C C . HIS A 1 100 ? -10.967 8.868 8.994 1.00 97.12 100 HIS A C 1
ATOM 811 O O . HIS A 1 100 ? -9.979 8.917 8.271 1.00 97.12 100 HIS A O 1
ATOM 817 N N . VAL A 1 101 ? -10.875 8.857 10.329 1.00 96.25 101 VAL A N 1
ATOM 818 C CA . VAL A 1 101 ? -9.591 8.971 11.042 1.00 96.25 101 VAL A CA 1
ATOM 819 C C . VAL A 1 101 ? -8.634 7.834 10.671 1.00 96.25 101 VAL A C 1
ATOM 821 O O . VAL A 1 101 ? -7.450 8.085 10.453 1.00 96.25 101 VAL A O 1
ATOM 824 N N . ILE A 1 102 ? -9.124 6.593 10.576 1.00 96.38 102 ILE A N 1
ATOM 825 C CA . ILE A 1 102 ? -8.317 5.445 10.132 1.00 96.38 102 ILE A CA 1
ATOM 826 C C . ILE A 1 102 ? -7.802 5.671 8.711 1.00 96.38 102 ILE A C 1
ATOM 828 O O . ILE A 1 102 ? -6.610 5.490 8.470 1.00 96.38 102 ILE A O 1
ATOM 832 N N . LYS A 1 103 ? -8.689 6.064 7.790 1.00 96.94 103 LYS A N 1
ATOM 833 C CA . LYS A 1 103 ? -8.333 6.290 6.391 1.00 96.94 103 LYS A CA 1
ATOM 834 C C . LYS A 1 103 ? -7.256 7.351 6.260 1.00 96.94 103 LYS A C 1
ATOM 836 O O . LYS A 1 103 ? -6.188 7.054 5.742 1.00 96.94 103 LYS A O 1
ATOM 841 N N . ASP A 1 104 ? -7.507 8.532 6.805 1.00 95.62 104 ASP A N 1
ATOM 842 C CA . ASP A 1 104 ? -6.602 9.670 6.680 1.00 95.62 104 ASP A CA 1
ATOM 843 C C . ASP A 1 104 ? -5.244 9.360 7.310 1.00 95.62 104 ASP A C 1
ATOM 845 O O . ASP A 1 104 ? -4.209 9.605 6.698 1.00 95.62 104 ASP A O 1
ATOM 849 N N . THR A 1 105 ? -5.240 8.733 8.493 1.00 94.19 105 THR A N 1
ATOM 850 C CA . THR A 1 105 ? -3.995 8.373 9.185 1.00 94.19 105 THR A CA 1
ATOM 851 C C . THR A 1 105 ? -3.176 7.360 8.392 1.00 94.19 105 THR A C 1
ATOM 853 O O . THR A 1 105 ? -1.970 7.529 8.245 1.00 94.19 105 THR A O 1
ATOM 856 N N . ILE A 1 106 ? -3.799 6.293 7.881 1.00 93.50 106 ILE A N 1
ATOM 857 C CA . ILE A 1 106 ? -3.064 5.278 7.117 1.00 93.50 106 ILE A CA 1
ATOM 858 C C . ILE A 1 106 ? -2.585 5.855 5.784 1.00 93.50 106 ILE A C 1
ATOM 860 O O . ILE A 1 106 ? -1.449 5.592 5.400 1.00 93.50 106 ILE A O 1
ATOM 864 N N . THR A 1 107 ? -3.414 6.642 5.095 1.00 94.12 107 THR A N 1
ATOM 865 C CA . THR A 1 107 ? -3.042 7.299 3.838 1.00 94.12 107 THR A CA 1
ATOM 866 C C . THR A 1 107 ? -1.845 8.229 4.023 1.00 94.12 107 THR A C 1
ATOM 868 O O . THR A 1 107 ? -0.890 8.135 3.258 1.00 94.12 107 THR A O 1
ATOM 871 N N . GLU A 1 108 ? -1.864 9.069 5.059 1.00 91.44 108 GLU A N 1
ATOM 872 C CA . GLU A 1 108 ? -0.768 9.984 5.397 1.00 91.44 108 GLU A CA 1
ATOM 873 C C . GLU A 1 108 ? 0.536 9.223 5.670 1.00 91.44 108 GLU A C 1
ATOM 875 O O . GLU A 1 108 ? 1.592 9.554 5.131 1.00 91.44 108 GLU A O 1
ATOM 880 N N . LEU A 1 109 ? 0.468 8.168 6.484 1.00 88.88 109 LEU A N 1
ATOM 881 C CA . LEU A 1 109 ? 1.659 7.437 6.906 1.00 88.88 109 LEU A CA 1
ATOM 882 C C . LEU A 1 109 ? 2.217 6.515 5.825 1.00 88.88 109 LEU A C 1
ATOM 884 O O . LEU A 1 109 ? 3.414 6.247 5.836 1.00 88.88 109 LEU A O 1
ATOM 888 N N . ALA A 1 110 ? 1.379 6.027 4.909 1.00 87.56 110 ALA A N 1
ATOM 889 C CA . ALA A 1 110 ? 1.792 5.123 3.843 1.00 87.56 110 ALA A CA 1
ATOM 890 C C . ALA A 1 110 ? 2.763 5.764 2.843 1.00 87.56 110 ALA A C 1
ATOM 892 O O . ALA A 1 110 ? 3.492 5.011 2.209 1.00 87.56 110 ALA A O 1
ATOM 893 N N . LYS A 1 111 ? 2.788 7.102 2.708 1.00 82.94 111 LYS A N 1
ATOM 894 C CA . LYS A 1 111 ? 3.723 7.848 1.840 1.00 82.94 111 LYS A CA 1
ATOM 895 C C . LYS A 1 111 ? 3.957 7.172 0.482 1.00 82.94 111 LYS A C 1
ATOM 897 O O . LYS A 1 111 ? 5.073 6.783 0.161 1.00 82.94 111 LYS A O 1
ATOM 902 N N . GLU A 1 112 ? 2.878 6.953 -0.269 1.00 82.12 112 GLU A N 1
ATOM 903 C CA . GLU A 1 112 ? 2.912 6.349 -1.618 1.00 82.12 112 GLU A CA 1
ATOM 904 C C . GLU A 1 112 ? 3.315 4.855 -1.660 1.00 82.12 112 GLU A C 1
ATOM 906 O O . GLU A 1 112 ? 3.342 4.226 -2.722 1.00 82.12 112 GLU A O 1
ATOM 911 N N . MET A 1 113 ? 3.551 4.225 -0.502 1.00 84.38 113 MET A N 1
ATOM 912 C CA . MET A 1 113 ? 3.838 2.797 -0.373 1.00 84.38 113 MET A CA 1
ATOM 913 C C . MET A 1 113 ? 2.568 2.004 -0.056 1.00 84.38 113 MET A C 1
ATOM 915 O O . MET A 1 113 ? 2.153 1.853 1.097 1.00 84.38 113 MET A O 1
ATOM 919 N N . PHE A 1 114 ? 1.989 1.379 -1.082 1.00 88.31 114 PHE A N 1
ATOM 920 C CA . PHE A 1 114 ? 0.788 0.547 -0.931 1.00 88.31 114 PHE A CA 1
ATOM 921 C C . PHE A 1 114 ? 0.943 -0.583 0.102 1.00 88.31 114 PHE A C 1
ATOM 923 O O . PHE A 1 114 ? 0.016 -0.904 0.849 1.00 88.31 114 PHE A O 1
ATOM 930 N N . LEU A 1 115 ? 2.131 -1.198 0.163 1.00 86.75 115 LEU A N 1
ATOM 931 C CA . LEU A 1 115 ? 2.414 -2.266 1.122 1.00 86.75 115 LEU A CA 1
ATOM 932 C C . LEU A 1 115 ? 2.228 -1.780 2.562 1.00 86.75 115 LEU A C 1
ATOM 934 O O . LEU A 1 115 ? 1.674 -2.509 3.383 1.00 86.75 115 LEU A O 1
ATOM 938 N N . LEU A 1 116 ? 2.638 -0.548 2.856 1.00 87.38 116 LEU A N 1
ATOM 939 C CA . LEU A 1 116 ? 2.541 -0.003 4.198 1.00 87.38 116 LEU A CA 1
ATOM 940 C C . LEU A 1 116 ? 1.089 0.249 4.601 1.00 87.38 116 LEU A C 1
ATOM 942 O O . LEU A 1 116 ? 0.692 -0.125 5.704 1.00 87.38 116 LEU A O 1
ATOM 946 N N . ALA A 1 117 ? 0.273 0.766 3.678 1.00 92.25 117 ALA A N 1
ATOM 947 C CA . ALA A 1 117 ? -1.162 0.905 3.900 1.00 92.25 117 ALA A CA 1
ATOM 948 C C . ALA A 1 117 ? -1.805 -0.435 4.293 1.00 92.25 117 ALA A C 1
ATOM 950 O O . ALA A 1 117 ? -2.561 -0.516 5.263 1.00 92.25 117 ALA A O 1
ATOM 951 N N . ARG A 1 118 ? -1.448 -1.518 3.588 1.00 91.06 118 ARG A N 1
ATOM 952 C CA . ARG A 1 118 ? -1.908 -2.876 3.909 1.00 91.06 118 ARG A CA 1
ATOM 953 C C . ARG A 1 118 ? -1.428 -3.352 5.284 1.00 91.06 118 ARG A C 1
ATOM 955 O O . ARG A 1 118 ? -2.221 -3.950 6.014 1.00 91.06 118 ARG A O 1
ATOM 962 N N . LEU A 1 119 ? -0.160 -3.131 5.629 1.00 88.31 119 LEU A N 1
ATOM 963 C CA . LEU A 1 119 ? 0.404 -3.554 6.915 1.00 88.31 119 LEU A CA 1
ATOM 964 C C . LEU A 1 119 ? -0.264 -2.817 8.087 1.00 88.31 119 LEU A C 1
ATOM 966 O O . LEU A 1 119 ? -0.762 -3.464 9.009 1.00 88.31 119 LEU A O 1
ATOM 970 N N . TYR A 1 120 ? -0.369 -1.487 8.017 1.00 90.44 120 TYR A N 1
ATOM 971 C CA . TYR A 1 120 ? -1.051 -0.692 9.042 1.00 90.44 120 TYR A CA 1
ATOM 972 C C . TYR A 1 120 ? -2.526 -1.044 9.174 1.00 90.44 120 TYR A C 1
ATOM 974 O O . TYR A 1 120 ? -3.030 -1.159 10.289 1.00 90.44 120 TYR A O 1
ATOM 982 N N . PHE A 1 121 ? -3.223 -1.278 8.062 1.00 93.31 121 PHE A N 1
ATOM 983 C CA . PHE A 1 121 ? -4.620 -1.687 8.122 1.00 93.31 121 PHE A CA 1
ATOM 984 C C . PHE A 1 121 ? -4.786 -3.026 8.849 1.00 93.31 121 PHE A C 1
ATOM 986 O O . PHE A 1 121 ? -5.678 -3.184 9.682 1.00 93.31 121 PHE A O 1
ATOM 993 N N . ASN A 1 122 ? -3.915 -3.999 8.570 1.00 90.12 122 ASN A N 1
ATOM 994 C CA . ASN A 1 122 ? -3.999 -5.313 9.199 1.00 90.12 122 ASN A CA 1
ATOM 995 C C . ASN A 1 122 ? -3.826 -5.234 10.720 1.00 90.12 122 ASN A C 1
ATOM 997 O O . ASN A 1 122 ? -4.585 -5.882 11.442 1.00 90.12 122 ASN A O 1
ATOM 1001 N N . LEU A 1 123 ? -2.927 -4.384 11.220 1.00 88.19 123 LEU A N 1
ATOM 1002 C CA . LEU A 1 123 ? -2.748 -4.135 12.658 1.00 88.19 123 LEU A CA 1
ATOM 1003 C C . LEU A 1 123 ? -4.050 -3.756 13.384 1.00 88.19 123 LEU A C 1
ATOM 1005 O O . LEU A 1 123 ? -4.251 -4.120 14.545 1.00 88.19 123 LEU A O 1
ATOM 1009 N N . LEU A 1 124 ? -4.967 -3.086 12.683 1.00 92.06 124 LEU A N 1
ATOM 1010 C CA . LEU A 1 124 ? -6.259 -2.671 13.224 1.00 92.06 124 LEU A CA 1
ATOM 1011 C C . LEU A 1 124 ? -7.280 -3.812 13.336 1.00 92.06 124 LEU A C 1
ATOM 1013 O O . LEU A 1 124 ? -8.171 -3.737 14.181 1.00 92.06 124 LEU A O 1
ATOM 1017 N N . LEU A 1 125 ? -7.152 -4.871 12.529 1.00 89.75 125 LEU A N 1
ATOM 1018 C CA . LEU A 1 125 ? -8.090 -6.006 12.528 1.00 89.75 125 LEU A CA 1
ATOM 1019 C C . LEU A 1 125 ? -8.135 -6.737 13.876 1.00 89.75 125 LEU A C 1
ATOM 1021 O O . LEU A 1 125 ? -9.181 -7.254 14.260 1.00 89.75 125 LEU A O 1
ATOM 1025 N N . ASP A 1 126 ? -7.019 -6.738 14.602 1.00 83.31 126 ASP A N 1
ATOM 1026 C CA . ASP A 1 126 ? -6.863 -7.482 15.856 1.00 83.31 126 ASP A CA 1
ATOM 1027 C C . ASP A 1 126 ? -7.307 -6.665 17.083 1.00 83.31 126 ASP A C 1
ATOM 1029 O O . ASP A 1 126 ? -7.283 -7.150 18.217 1.00 83.31 126 ASP A O 1
ATOM 1033 N N . GLN A 1 127 ? -7.734 -5.413 16.885 1.00 88.56 127 GLN A N 1
ATOM 1034 C CA . GLN A 1 127 ? -8.144 -4.545 17.984 1.00 88.56 127 GLN A CA 1
ATOM 1035 C C . GLN A 1 127 ? -9.584 -4.845 18.409 1.00 88.56 127 GLN A C 1
ATOM 1037 O O . GLN A 1 127 ? -10.529 -4.752 17.631 1.00 88.56 127 GLN A O 1
ATOM 1042 N N . SER A 1 128 ? -9.774 -5.151 19.693 1.00 89.12 128 SER A N 1
ATOM 1043 C CA . SER A 1 128 ? -11.084 -5.517 20.251 1.00 89.12 128 SER A CA 1
ATOM 1044 C C . SER A 1 128 ? -11.960 -4.321 20.630 1.00 89.12 128 SER A C 1
ATOM 1046 O O . SER A 1 128 ? -13.144 -4.489 20.918 1.00 89.12 128 SER A O 1
ATOM 1048 N N . ASN A 1 129 ? -11.393 -3.113 20.666 1.00 92.25 129 ASN A N 1
ATOM 1049 C CA . ASN A 1 129 ? -12.099 -1.902 21.062 1.00 92.25 129 ASN A CA 1
ATOM 1050 C C . ASN A 1 129 ? -11.473 -0.637 20.454 1.00 92.25 129 ASN A C 1
ATOM 1052 O O . ASN A 1 129 ? -10.340 -0.634 19.973 1.00 92.25 129 ASN A O 1
ATOM 1056 N N . GLU A 1 130 ? -12.222 0.462 20.528 1.00 93.38 130 GLU A N 1
ATOM 1057 C CA . GLU A 1 130 ? -11.833 1.770 19.993 1.00 93.38 130 GLU A CA 1
ATOM 1058 C C . GLU A 1 130 ? -10.559 2.334 20.628 1.00 93.38 130 GLU A C 1
ATOM 1060 O O . GLU A 1 130 ? -9.739 2.909 19.920 1.00 93.38 130 GLU A O 1
ATOM 1065 N N . LYS A 1 131 ? -10.344 2.127 21.935 1.00 93.19 131 LYS A N 1
ATOM 1066 C CA . LYS A 1 131 ? -9.113 2.585 22.600 1.00 93.19 131 LYS A CA 1
ATOM 1067 C C . LYS A 1 131 ? -7.880 1.879 22.032 1.00 93.19 131 LYS A C 1
ATOM 1069 O O . LYS A 1 131 ? -6.825 2.496 21.933 1.00 93.19 131 LYS A O 1
ATOM 1074 N N . GLY A 1 132 ? -8.013 0.603 21.661 1.00 90.81 132 GLY A N 1
ATOM 1075 C CA . GLY A 1 132 ? -6.973 -0.166 20.975 1.00 90.81 132 GLY A CA 1
ATOM 1076 C C . GLY A 1 132 ? -6.645 0.420 19.604 1.00 90.81 132 GLY A C 1
ATOM 1077 O O . GLY A 1 132 ? -5.483 0.696 19.329 1.00 90.81 132 GLY A O 1
ATOM 1078 N N . ILE A 1 133 ? -7.673 0.711 18.796 1.00 93.56 133 ILE A N 1
ATOM 1079 C CA . ILE A 1 133 ? -7.514 1.389 17.499 1.00 93.56 133 ILE A CA 1
ATOM 1080 C C . ILE A 1 133 ? -6.808 2.737 17.669 1.00 93.56 133 ILE A C 1
ATOM 1082 O O . ILE A 1 133 ? -5.799 2.972 17.017 1.00 93.56 133 ILE A O 1
ATOM 1086 N N . GLN A 1 134 ? -7.294 3.603 18.562 1.00 91.88 134 GLN A N 1
ATOM 1087 C CA . GLN A 1 134 ? -6.708 4.929 18.785 1.00 91.88 134 GLN A CA 1
ATOM 1088 C C . GLN A 1 134 ? -5.246 4.836 19.218 1.00 91.88 134 GLN A C 1
ATOM 1090 O O . GLN A 1 134 ? -4.392 5.495 18.638 1.00 91.88 134 GLN A O 1
ATOM 1095 N N . ARG A 1 135 ? -4.935 3.959 20.182 1.00 90.31 135 ARG A N 1
ATOM 1096 C CA . ARG A 1 135 ? -3.551 3.716 20.605 1.00 90.31 135 ARG A CA 1
ATOM 1097 C C . ARG A 1 135 ? -2.686 3.258 19.438 1.00 90.31 135 ARG A C 1
ATOM 1099 O O . ARG A 1 135 ? -1.541 3.681 19.341 1.00 90.31 135 ARG A O 1
ATOM 1106 N N . MET A 1 136 ? -3.219 2.393 18.582 1.00 89.50 136 MET A N 1
ATOM 1107 C CA . MET A 1 136 ? -2.475 1.870 17.449 1.00 89.50 136 MET A CA 1
ATOM 1108 C C . MET A 1 136 ? -2.186 2.960 16.410 1.00 89.50 136 MET A C 1
ATOM 1110 O O . MET A 1 136 ? -1.046 3.092 15.978 1.00 89.50 136 MET A O 1
ATOM 1114 N N . LEU A 1 137 ? -3.173 3.801 16.096 1.00 91.06 137 LEU A N 1
ATOM 1115 C CA . LEU A 1 137 ? -2.989 4.960 15.219 1.00 91.06 137 LEU A CA 1
ATOM 1116 C C . LEU A 1 137 ? -1.963 5.958 15.786 1.00 91.06 137 LEU A C 1
ATOM 1118 O O . LEU A 1 137 ? -1.105 6.430 15.045 1.00 91.06 137 LEU A O 1
ATOM 1122 N N . GLU A 1 138 ? -1.989 6.227 17.094 1.00 88.88 138 GLU A N 1
ATOM 1123 C CA . GLU A 1 138 ? -0.981 7.075 17.751 1.00 88.88 138 GLU A CA 1
ATOM 1124 C C . GLU A 1 138 ? 0.421 6.457 17.723 1.00 88.88 138 GLU A C 1
ATOM 1126 O O . GLU A 1 138 ? 1.418 7.152 17.525 1.00 88.88 138 GLU A O 1
ATOM 1131 N N . GLN A 1 139 ? 0.528 5.137 17.879 1.00 84.44 139 GLN A N 1
ATOM 1132 C CA . GLN A 1 139 ? 1.808 4.440 17.753 1.00 84.44 139 GLN A CA 1
ATOM 1133 C C . GLN A 1 139 ? 2.370 4.538 16.334 1.00 84.44 139 GLN A C 1
ATOM 1135 O O . GLN A 1 139 ? 3.578 4.697 16.179 1.00 84.44 139 GLN A O 1
ATOM 1140 N N . PHE A 1 140 ? 1.517 4.514 15.306 1.00 85.75 140 PHE A N 1
ATOM 1141 C CA . PHE A 1 140 ? 1.978 4.716 13.933 1.00 85.75 140 PHE A CA 1
ATOM 1142 C C . PHE A 1 140 ? 2.524 6.130 13.710 1.00 85.75 140 PHE A C 1
ATOM 1144 O O . PHE A 1 140 ? 3.505 6.293 12.995 1.00 85.75 140 PHE A O 1
ATOM 1151 N N . ARG A 1 141 ? 1.915 7.142 14.345 1.00 84.19 141 ARG A N 1
ATOM 1152 C CA . ARG A 1 141 ? 2.341 8.549 14.249 1.00 84.19 141 ARG A CA 1
ATOM 1153 C C . ARG A 1 141 ? 3.611 8.852 15.047 1.00 84.19 141 ARG A C 1
ATOM 1155 O O . ARG A 1 141 ? 4.402 9.693 14.637 1.00 84.19 141 ARG A O 1
ATOM 1162 N N . THR A 1 142 ? 3.789 8.209 16.201 1.00 78.62 142 THR A N 1
ATOM 1163 C CA . THR A 1 142 ? 4.910 8.478 17.124 1.00 78.62 142 THR A CA 1
ATOM 1164 C C . THR A 1 142 ? 6.134 7.595 16.881 1.00 78.62 142 THR A C 1
ATOM 1166 O O . THR A 1 142 ? 7.239 7.957 17.290 1.00 78.62 142 THR A O 1
ATOM 1169 N N . GLY A 1 143 ? 5.976 6.451 16.210 1.00 65.69 143 GLY A N 1
ATOM 1170 C CA . GLY A 1 143 ? 7.100 5.642 15.756 1.00 65.69 143 GLY A CA 1
ATOM 1171 C C . GLY A 1 143 ? 7.878 6.370 14.662 1.00 65.69 143 GLY A C 1
ATOM 1172 O O . GLY A 1 143 ? 7.312 6.704 13.627 1.00 65.69 143 GLY A O 1
ATOM 1173 N N . SER A 1 144 ? 9.185 6.588 14.858 1.00 55.12 144 SER A N 1
ATOM 1174 C CA . SER A 1 144 ? 10.093 6.922 13.751 1.00 55.12 144 SER A CA 1
ATOM 1175 C C . SER A 1 144 ? 9.824 5.941 12.613 1.00 55.12 144 SER A C 1
ATOM 1177 O O . SER A 1 144 ? 9.691 4.755 12.898 1.00 55.12 144 SER A O 1
ATOM 1179 N N . GLU A 1 145 ? 9.730 6.401 11.367 1.00 53.22 145 GLU A N 1
ATOM 1180 C CA . GLU A 1 145 ? 9.290 5.595 10.215 1.00 53.22 145 GLU A CA 1
ATOM 1181 C C . GLU A 1 145 ? 9.834 4.154 10.232 1.00 53.22 145 GLU A C 1
ATOM 1183 O O . GLU A 1 145 ? 9.050 3.212 10.165 1.00 53.22 145 GLU A O 1
ATOM 1188 N N . SER A 1 146 ? 11.137 3.972 10.488 1.00 53.97 146 SER A N 1
ATOM 1189 C CA . SER A 1 146 ? 11.792 2.659 10.659 1.00 53.97 146 SER A CA 1
ATOM 1190 C C . SER A 1 146 ? 11.113 1.734 11.685 1.00 53.97 146 SER A C 1
ATOM 1192 O O . SER A 1 146 ? 10.878 0.565 11.403 1.00 53.97 146 SER A O 1
ATOM 1194 N N . ASN A 1 147 ? 10.740 2.247 12.858 1.00 60.69 147 ASN A N 1
ATOM 1195 C CA . ASN A 1 147 ? 10.121 1.465 13.929 1.00 60.69 147 ASN A CA 1
ATOM 1196 C C . ASN A 1 147 ? 8.672 1.084 13.604 1.00 60.69 147 ASN A C 1
ATOM 1198 O O . ASN A 1 147 ? 8.214 0.021 14.019 1.00 60.69 147 ASN A O 1
ATOM 1202 N N . ALA A 1 148 ? 7.944 1.936 12.875 1.00 62.19 148 ALA A N 1
ATOM 1203 C CA . ALA A 1 148 ? 6.574 1.645 12.461 1.00 62.19 148 ALA A CA 1
ATOM 1204 C C . ALA A 1 148 ? 6.543 0.568 11.360 1.00 62.19 148 ALA A C 1
ATOM 1206 O O . ALA A 1 148 ? 5.726 -0.355 11.439 1.00 62.19 148 ALA A O 1
ATOM 1207 N N . TYR A 1 149 ? 7.488 0.618 10.408 1.00 64.88 149 TYR A N 1
ATOM 1208 C CA . TYR A 1 149 ? 7.709 -0.441 9.415 1.00 64.88 149 TYR A CA 1
ATOM 1209 C C . TYR A 1 149 ? 8.070 -1.774 10.071 1.00 64.88 149 TYR A C 1
ATOM 1211 O O . TYR A 1 149 ? 7.387 -2.774 9.837 1.00 64.88 149 TYR A O 1
ATOM 1219 N N . ASP A 1 150 ? 9.105 -1.785 10.915 1.00 69.56 150 ASP A N 1
ATOM 1220 C CA . ASP A 1 150 ? 9.586 -3.003 11.571 1.00 69.56 150 ASP A CA 1
ATOM 1221 C C . ASP A 1 150 ? 8.496 -3.621 12.442 1.00 69.56 150 ASP A C 1
ATOM 1223 O O . ASP A 1 150 ? 8.275 -4.832 12.411 1.00 69.56 150 ASP A O 1
ATOM 1227 N N . HIS A 1 151 ? 7.757 -2.795 13.183 1.00 68.44 151 HIS A N 1
ATOM 1228 C CA . HIS A 1 151 ? 6.638 -3.261 13.988 1.00 68.44 151 HIS A CA 1
ATOM 1229 C C . HIS A 1 151 ? 5.542 -3.893 13.120 1.00 68.44 151 HIS A C 1
ATOM 1231 O O . HIS A 1 151 ? 5.116 -5.015 13.393 1.00 68.44 151 HIS A O 1
ATOM 1237 N N . ALA A 1 152 ? 5.105 -3.216 12.054 1.00 68.56 152 ALA A N 1
ATOM 1238 C CA . ALA A 1 152 ? 4.025 -3.703 11.202 1.00 68.56 152 ALA A CA 1
ATOM 1239 C C . ALA A 1 152 ? 4.400 -4.976 10.431 1.00 68.56 152 ALA A C 1
ATOM 1241 O O . ALA A 1 152 ? 3.586 -5.895 10.293 1.00 68.56 152 ALA A O 1
ATOM 1242 N N . TYR A 1 153 ? 5.649 -5.059 9.979 1.00 73.69 153 TYR A N 1
ATOM 1243 C CA . TYR A 1 153 ? 6.191 -6.241 9.327 1.00 73.69 153 TYR A CA 1
ATOM 1244 C C . TYR A 1 153 ? 6.320 -7.421 10.296 1.00 73.69 153 TYR A C 1
ATOM 1246 O O . TYR A 1 153 ? 5.805 -8.505 10.013 1.00 73.69 153 TYR A O 1
ATOM 1254 N N . ASN A 1 154 ? 6.949 -7.217 11.458 1.00 75.69 154 ASN A N 1
ATOM 1255 C CA . ASN A 1 154 ? 7.153 -8.273 12.454 1.00 75.69 154 ASN A CA 1
ATOM 1256 C C . ASN A 1 154 ? 5.827 -8.807 12.999 1.00 75.69 154 ASN A C 1
ATOM 1258 O O . ASN A 1 154 ? 5.673 -10.012 13.200 1.00 75.69 154 ASN A O 1
ATOM 1262 N N . GLU A 1 155 ? 4.849 -7.932 13.209 1.00 73.25 155 GLU A N 1
ATOM 1263 C CA . GLU A 1 155 ? 3.520 -8.322 13.667 1.00 73.25 155 GLU A CA 1
ATOM 1264 C C . GLU A 1 155 ? 2.762 -9.096 12.577 1.00 73.25 155 GLU A C 1
ATOM 1266 O O . GLU A 1 155 ? 2.224 -10.172 12.855 1.00 73.25 155 GLU A O 1
ATOM 1271 N N . THR A 1 156 ? 2.857 -8.668 11.312 1.00 71.25 156 THR A N 1
ATOM 1272 C CA . THR A 1 156 ? 2.321 -9.426 10.168 1.00 71.25 156 THR A CA 1
ATOM 1273 C C . THR A 1 156 ? 2.970 -10.808 10.043 1.00 71.25 156 THR A C 1
ATOM 1275 O O . THR A 1 156 ? 2.270 -11.807 9.868 1.00 71.25 156 THR A O 1
ATOM 1278 N N . MET A 1 157 ? 4.293 -10.906 10.188 1.00 76.75 157 MET A N 1
ATOM 1279 C CA . MET A 1 157 ? 5.002 -12.191 10.180 1.00 76.75 157 MET A CA 1
ATOM 1280 C C . MET A 1 157 ? 4.610 -13.073 11.368 1.00 76.75 157 MET A C 1
ATOM 1282 O O . MET A 1 157 ? 4.393 -14.274 11.206 1.00 76.75 157 MET A O 1
ATOM 1286 N N . SER A 1 158 ? 4.435 -12.488 12.554 1.00 76.50 158 SER A N 1
ATOM 1287 C CA . SER A 1 158 ? 3.928 -13.192 13.736 1.00 76.50 158 SER A CA 1
ATOM 1288 C C . SER A 1 158 ? 2.542 -13.793 13.483 1.00 76.50 158 SER A C 1
ATOM 1290 O O . SER A 1 158 ? 2.297 -14.950 13.834 1.00 76.50 158 SER A O 1
ATOM 1292 N N . ARG A 1 159 ? 1.646 -13.068 12.797 1.00 72.12 159 ARG A N 1
ATOM 1293 C CA . ARG A 1 159 ? 0.328 -13.589 12.392 1.00 72.12 159 ARG A CA 1
ATOM 1294 C C . ARG A 1 159 ? 0.431 -14.754 11.420 1.00 72.12 159 ARG A C 1
ATOM 1296 O O . ARG A 1 159 ? -0.222 -15.768 11.651 1.00 72.12 159 ARG A O 1
ATOM 1303 N N . ILE A 1 160 ? 1.251 -14.633 10.375 1.00 72.12 160 ILE A N 1
ATOM 1304 C CA . ILE A 1 160 ? 1.472 -15.712 9.397 1.00 72.12 160 ILE A CA 1
ATOM 1305 C C . ILE A 1 160 ? 1.980 -16.970 10.114 1.00 72.12 160 ILE A C 1
ATOM 1307 O O . ILE A 1 160 ? 1.438 -18.058 9.921 1.00 72.12 160 ILE A O 1
ATOM 1311 N N . ASN A 1 161 ? 2.949 -16.815 11.017 1.00 74.69 161 ASN A N 1
ATOM 1312 C CA . ASN A 1 161 ? 3.497 -17.924 11.795 1.00 74.69 161 ASN A CA 1
ATOM 1313 C C . ASN A 1 161 ? 2.450 -18.561 12.725 1.00 74.69 161 ASN A C 1
ATOM 1315 O O . ASN A 1 161 ? 2.357 -19.786 12.804 1.00 74.69 161 ASN A O 1
ATOM 1319 N N . ARG A 1 162 ? 1.611 -17.753 13.389 1.00 72.25 162 ARG A N 1
ATOM 1320 C CA . ARG A 1 162 ? 0.496 -18.249 14.219 1.00 72.25 162 ARG A CA 1
ATOM 1321 C C . ARG A 1 162 ? -0.549 -19.000 13.392 1.00 72.25 162 ARG A C 1
ATOM 1323 O O . ARG A 1 162 ? -1.026 -20.045 13.822 1.00 72.25 162 ARG A O 1
ATOM 1330 N N . GLN A 1 163 ? -0.891 -18.503 12.205 1.00 60.53 163 GLN A N 1
ATOM 1331 C CA . GLN A 1 163 ? -1.821 -19.173 11.293 1.00 60.53 163 GLN A CA 1
ATOM 1332 C C . GLN A 1 163 ? -1.255 -20.502 10.772 1.00 60.53 163 GLN A C 1
ATOM 1334 O O . GLN A 1 163 ? -1.992 -21.483 10.720 1.00 60.53 163 GLN A O 1
ATOM 1339 N N . GLY A 1 164 ? 0.045 -20.569 10.464 1.00 59.97 164 GLY A N 1
ATOM 1340 C CA . GLY A 1 164 ? 0.725 -21.810 10.076 1.00 59.97 164 GLY A CA 1
ATOM 1341 C C . GLY A 1 164 ? 0.761 -22.858 11.195 1.00 59.97 164 GLY A C 1
ATOM 1342 O O . GLY A 1 164 ? 0.494 -24.035 10.948 1.00 59.97 164 GLY A O 1
ATOM 1343 N N . ALA A 1 165 ? 1.000 -22.435 12.440 1.00 56.72 165 ALA A N 1
ATOM 1344 C CA . ALA A 1 165 ? 0.929 -23.318 13.605 1.00 56.72 165 ALA A CA 1
ATOM 1345 C C . ALA A 1 165 ? -0.499 -23.852 13.832 1.00 56.72 165 ALA A C 1
ATOM 1347 O O . ALA A 1 165 ? -0.692 -25.058 13.985 1.00 56.72 165 ALA A O 1
ATOM 1348 N N . ASN A 1 166 ? -1.511 -22.985 13.738 1.00 52.00 166 ASN A N 1
ATOM 1349 C CA . ASN A 1 166 ? -2.914 -23.381 13.880 1.00 52.00 166 ASN A CA 1
ATOM 1350 C C . ASN A 1 166 ? -3.381 -24.308 12.744 1.00 52.00 166 ASN A C 1
ATOM 1352 O O . ASN A 1 166 ? -4.138 -25.242 12.992 1.00 52.00 166 ASN A O 1
ATOM 1356 N N . ALA A 1 167 ? -2.907 -24.104 11.509 1.00 50.69 167 ALA A N 1
ATOM 1357 C CA . ALA A 1 167 ? -3.187 -25.009 10.394 1.00 50.69 167 ALA A CA 1
ATOM 1358 C C . ALA A 1 167 ? -2.622 -26.420 10.647 1.00 50.69 167 ALA A C 1
ATOM 1360 O O . ALA A 1 167 ? -3.282 -27.409 10.331 1.00 50.69 167 ALA A O 1
ATOM 1361 N N . SER A 1 168 ? -1.450 -26.529 11.283 1.00 50.88 168 SER A N 1
ATOM 1362 C CA . SER A 1 168 ? -0.867 -27.827 11.652 1.00 50.88 168 SER A CA 1
ATOM 1363 C C . SER A 1 168 ? -1.655 -28.563 12.750 1.00 50.88 168 SER A C 1
ATOM 1365 O O . SER A 1 168 ? -1.766 -29.790 12.709 1.00 50.88 168 SER A O 1
ATOM 1367 N N . ASP A 1 169 ? -2.278 -27.832 13.680 1.00 52.06 169 ASP A N 1
ATOM 1368 C CA . ASP A 1 169 ? -3.142 -28.412 14.716 1.00 52.06 169 ASP A CA 1
ATOM 1369 C C . ASP A 1 169 ? -4.510 -28.851 14.170 1.00 52.06 169 ASP A C 1
ATOM 1371 O O . ASP A 1 169 ? -5.074 -29.848 14.631 1.00 52.06 169 ASP A O 1
ATOM 1375 N N . LEU A 1 170 ? -5.023 -28.173 13.137 1.00 50.28 170 LEU A N 1
ATOM 1376 C CA . LEU A 1 170 ? -6.244 -28.585 12.436 1.00 50.28 170 LEU A CA 1
ATOM 1377 C C . LEU A 1 170 ? -6.044 -29.896 11.657 1.00 50.28 170 LEU A C 1
ATOM 1379 O O . LEU A 1 170 ? -6.928 -30.752 11.663 1.00 50.28 170 LEU A O 1
ATOM 1383 N N . VAL A 1 171 ? -4.864 -30.119 11.067 1.00 49.09 171 VAL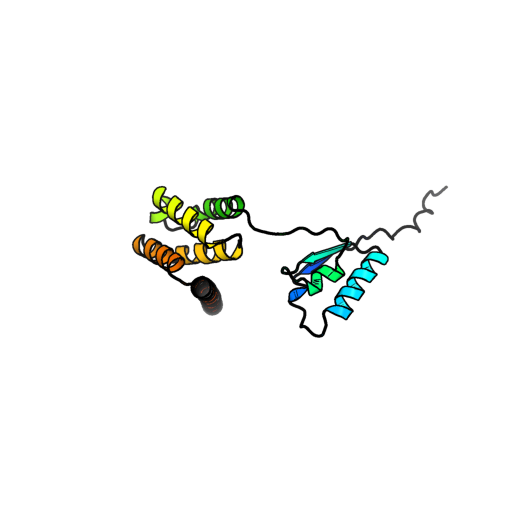 A N 1
ATOM 1384 C CA . VAL A 1 171 ? -4.540 -31.398 10.406 1.00 49.09 171 VAL A CA 1
ATOM 1385 C C . VAL A 1 171 ? -4.480 -32.552 11.414 1.00 49.09 171 VAL A C 1
ATOM 1387 O O . VAL A 1 171 ? -4.993 -33.631 11.132 1.00 49.09 171 VAL A O 1
ATOM 1390 N N . LYS A 1 172 ? -3.950 -32.337 12.624 1.00 50.53 172 LYS A N 1
ATOM 1391 C CA . LYS A 1 172 ? -3.881 -33.390 13.657 1.00 50.53 172 LYS A CA 1
ATOM 1392 C C . LYS A 1 172 ? -5.247 -33.773 14.227 1.00 50.53 172 LYS A C 1
ATOM 1394 O O . LYS A 1 172 ? -5.455 -34.933 14.561 1.00 50.53 172 LYS A O 1
ATOM 1399 N N . LYS A 1 173 ? -6.189 -32.828 14.304 1.00 51.16 173 LYS A N 1
AT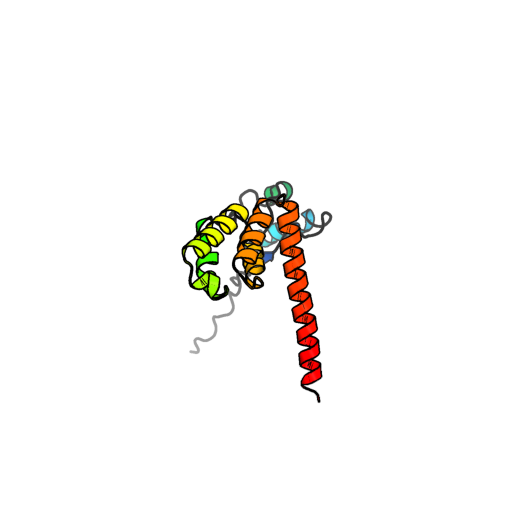OM 1400 C CA . LYS A 1 173 ? -7.550 -33.075 14.815 1.00 51.16 173 LYS A CA 1
ATOM 1401 C C . LYS A 1 173 ? -8.489 -33.778 13.836 1.00 51.16 173 LYS A C 1
ATOM 1403 O O . LYS A 1 173 ? -9.538 -34.240 14.263 1.00 51.16 173 LYS A O 1
ATOM 1408 N N . THR A 1 174 ? -8.134 -33.848 12.555 1.00 41.50 174 THR A N 1
ATOM 1409 C CA . THR A 1 174 ? -8.997 -34.444 11.517 1.00 41.50 174 THR A CA 1
ATOM 1410 C C . THR A 1 174 ? -8.579 -35.881 11.161 1.00 41.50 174 THR A C 1
ATOM 1412 O O . THR A 1 174 ? -9.242 -36.536 10.367 1.00 41.50 174 THR A O 1
ATOM 1415 N N . VAL A 1 175 ? -7.493 -36.388 11.761 1.00 46.97 175 VAL A N 1
ATOM 1416 C CA . VAL A 1 175 ? -6.991 -37.770 11.595 1.00 46.97 175 VAL A CA 1
ATOM 1417 C C . VAL A 1 175 ? -7.161 -38.579 12.896 1.00 46.97 175 VAL A C 1
ATOM 1419 O O . VAL A 1 175 ? -6.373 -39.466 13.198 1.00 46.97 175 VAL A O 1
ATOM 1422 N N . THR A 1 176 ? -8.172 -38.267 13.709 1.00 37.91 176 THR A N 1
ATOM 1423 C CA . THR A 1 176 ? -8.587 -39.098 14.858 1.00 37.91 176 THR A CA 1
ATOM 1424 C C . THR A 1 176 ? -10.037 -39.503 14.676 1.00 37.91 176 THR A C 1
ATOM 1426 O O . THR A 1 176 ? -10.340 -40.688 14.921 1.00 37.91 176 THR A O 1
#

Secondary structure (DSSP, 8-state):
--------S-------EEEEE-TTSSTTTSHHHHHHHHHHHHHTT-EEEEE--S-HHHHGGGTTS--------HHHHHHHHHHHGGGS-HHHHT-HHHHHHHHHHHHHHHTT-HHHHHHHHHHHHT--SHHHHHHHHHHHHHS-HHHHHHHHHHHHHHHHHHHHHHHHHHHHHT--

Organism: Pseudogymnoascus destructans (strain ATCC MYA-4855 / 20631-21) (NCBI:txid658429)

Foldseek 3Di:
DDPPDDPPDDPPPPQDEAEAEELPVPPPVCNPVVLVVVVVVVVVVHHYDYDYDDDPVSVVSQVVPDDDDQFADLVNLLVVLVVCQVLADPQSVVDVVSSVLLSVLLSVLCRRPSVSSVLLSVCRRPDPDPVSVVVSSVCSVPDDNVRNVVVSVVVVVVVVVVVVVVVVVVVVVVVD

Radius of gyration: 24.5 Å; chains: 1; bounding box: 49×49×79 Å

pLDDT: mean 75.85, std 18.55, range [29.78, 97.12]